Protein AF-A0A2G7M003-F1 (afdb_monomer)

Sequence (108 aa):
MLIAACLIIYALISIPCVPWLGHISMTNGDTQRSGWGSYKKFKENWNKYEWKRLKSYPKSFENEEAKCYFHASIIKFEDKGMKIRDPISYWLVKRYVRKLHKLPSVKW

Solvent-accessible surface area (backbone atoms only — not comparable to full-atom values): 6027 Å² total; per-residue (Å²): 111,69,67,59,52,52,52,52,53,48,50,67,56,47,63,49,40,54,62,38,52,50,22,46,53,45,23,57,74,76,22,98,43,69,47,80,31,49,49,67,53,47,52,63,56,53,74,74,53,76,74,42,70,37,87,95,39,82,87,21,36,34,24,79,90,59,42,25,38,35,45,99,54,32,36,31,51,68,66,29,15,49,34,59,75,44,35,67,40,40,49,51,48,55,52,54,56,53,52,58,67,75,41,74,94,68,90,126

Nearest PDB structures (foldseek):
  4bkw-assembly1_A  TM=3.057E-01  e=3.844E+00  Homo sapiens

Radius of gyration: 15.55 Å; Cα contacts (8 Å, |Δi|>4): 137; chains: 1; bounding box: 38×25×46 Å

Structure (mmCIF, N/CA/C/O backbone):
data_AF-A0A2G7M003-F1
#
_entry.id   AF-A0A2G7M003-F1
#
loop_
_atom_site.group_PDB
_atom_site.id
_atom_site.type_symbol
_atom_site.label_atom_id
_atom_site.label_alt_id
_atom_site.label_comp_id
_atom_site.label_asym_id
_atom_site.label_entity_id
_atom_site.label_seq_id
_atom_site.pdbx_PDB_ins_code
_atom_site.Cartn_x
_atom_site.Cartn_y
_atom_site.Cartn_z
_atom_site.occupancy
_atom_site.B_iso_or_equiv
_atom_site.auth_seq_id
_atom_site.auth_comp_id
_atom_site.auth_asym_id
_atom_site.auth_atom_id
_atom_site.pdbx_PDB_model_num
ATOM 1 N N . MET A 1 1 ? 25.893 2.905 -28.999 1.00 63.41 1 MET A N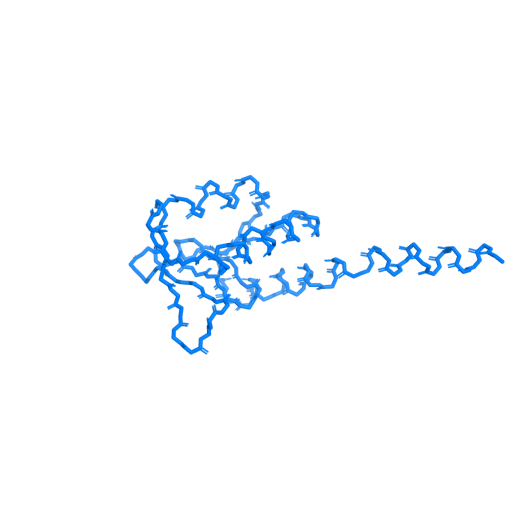 1
ATOM 2 C CA . MET A 1 1 ? 25.331 3.866 -28.018 1.00 63.41 1 MET A CA 1
ATOM 3 C C . MET A 1 1 ? 23.809 3.793 -27.902 1.00 63.41 1 MET A C 1
ATOM 5 O O . MET A 1 1 ? 23.329 3.743 -26.779 1.00 63.41 1 MET A O 1
ATOM 9 N N . LEU A 1 2 ? 23.050 3.711 -29.005 1.00 82.31 2 LEU A N 1
ATOM 10 C CA . LEU A 1 2 ? 21.576 3.637 -28.967 1.00 82.31 2 LEU A CA 1
ATOM 11 C C . LEU A 1 2 ? 21.038 2.455 -28.132 1.00 82.31 2 LEU A C 1
ATOM 13 O O . LEU A 1 2 ? 20.184 2.637 -27.275 1.00 82.31 2 LEU A O 1
ATOM 17 N N . ILE A 1 3 ? 21.613 1.260 -28.319 1.00 87.25 3 ILE A N 1
ATOM 18 C CA . ILE A 1 3 ? 21.214 0.037 -27.599 1.00 87.25 3 ILE A CA 1
ATOM 19 C C . ILE A 1 3 ? 21.404 0.191 -26.083 1.00 87.25 3 ILE A C 1
ATOM 21 O O . ILE A 1 3 ? 20.518 -0.156 -25.309 1.00 87.25 3 ILE A O 1
ATOM 25 N N . ALA A 1 4 ? 22.527 0.770 -25.650 1.00 88.12 4 ALA A N 1
ATOM 26 C CA . ALA A 1 4 ? 22.793 1.011 -24.233 1.00 88.12 4 ALA A CA 1
ATOM 27 C C . ALA A 1 4 ? 21.785 2.001 -23.623 1.00 88.12 4 ALA A C 1
ATOM 29 O O . ALA A 1 4 ? 21.280 1.761 -22.530 1.00 88.12 4 ALA A O 1
ATOM 30 N N . ALA A 1 5 ? 21.427 3.069 -24.345 1.00 89.12 5 ALA A N 1
ATOM 31 C CA . ALA A 1 5 ? 20.399 4.010 -23.903 1.00 89.12 5 ALA A CA 1
ATOM 32 C 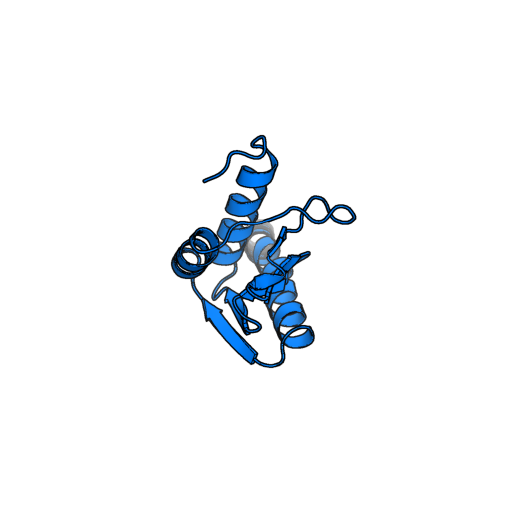C . ALA A 1 5 ? 19.020 3.335 -23.775 1.00 89.12 5 ALA A C 1
ATOM 34 O O . ALA A 1 5 ? 18.341 3.522 -22.766 1.00 89.12 5 ALA A O 1
ATOM 35 N N . CYS A 1 6 ? 18.633 2.491 -24.737 1.00 89.12 6 CYS A N 1
ATOM 36 C CA . CYS A 1 6 ? 17.391 1.717 -24.665 1.00 89.12 6 CYS A CA 1
ATOM 37 C C . CYS A 1 6 ? 17.366 0.760 -23.463 1.00 89.12 6 CYS A C 1
ATOM 39 O O . CYS A 1 6 ? 16.349 0.680 -22.778 1.00 89.12 6 CYS A O 1
ATOM 41 N N . LEU A 1 7 ? 18.479 0.080 -23.163 1.00 90.56 7 LEU A N 1
ATOM 42 C CA . LEU A 1 7 ? 18.589 -0.806 -21.997 1.00 90.56 7 LEU A CA 1
ATOM 43 C C . LEU A 1 7 ? 18.481 -0.040 -20.672 1.00 90.56 7 LEU A C 1
ATOM 45 O O . LEU A 1 7 ? 17.816 -0.505 -19.747 1.00 90.56 7 LEU A O 1
ATOM 49 N N . ILE A 1 8 ? 19.083 1.150 -20.587 1.00 91.00 8 ILE A N 1
ATOM 50 C CA . ILE A 1 8 ? 18.978 2.018 -19.406 1.00 91.00 8 ILE A CA 1
ATOM 51 C C . ILE A 1 8 ? 17.533 2.491 -19.214 1.00 91.00 8 ILE A C 1
ATOM 53 O O . ILE A 1 8 ? 16.996 2.383 -18.113 1.00 91.00 8 ILE A O 1
ATOM 57 N N . ILE A 1 9 ? 16.880 2.965 -20.279 1.00 88.69 9 ILE A N 1
ATOM 58 C CA . ILE A 1 9 ? 15.472 3.389 -20.234 1.00 88.69 9 ILE A CA 1
ATOM 59 C C . ILE A 1 9 ? 14.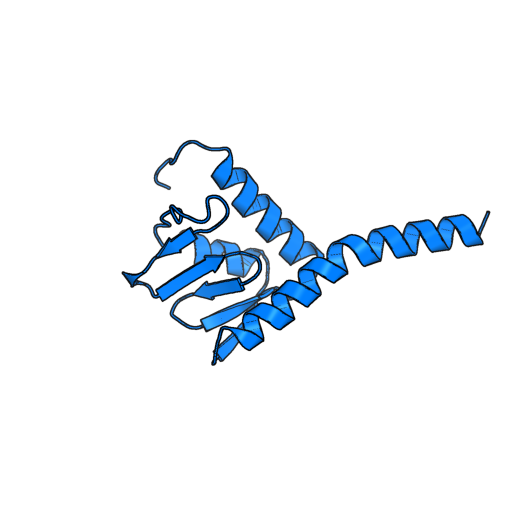579 2.221 -19.809 1.00 88.69 9 ILE A C 1
ATOM 61 O O . ILE A 1 9 ? 13.742 2.375 -18.918 1.00 88.69 9 ILE A O 1
ATOM 65 N N . TYR A 1 10 ? 14.798 1.041 -20.389 1.00 88.00 10 TYR A N 1
ATOM 66 C CA . TYR A 1 10 ? 14.075 -0.169 -20.020 1.00 88.00 10 TYR A CA 1
ATOM 67 C C . TYR A 1 10 ? 14.248 -0.490 -18.531 1.00 88.00 10 TYR A C 1
ATOM 69 O O . TYR A 1 10 ? 13.255 -0.668 -17.826 1.00 88.00 10 TYR A O 1
ATOM 77 N N . ALA A 1 11 ? 15.481 -0.495 -18.017 1.00 85.81 11 ALA A N 1
ATOM 78 C CA . ALA A 1 11 ? 15.749 -0.749 -16.603 1.00 85.81 11 ALA A CA 1
ATOM 79 C C . ALA A 1 11 ? 15.046 0.267 -15.683 1.00 85.81 11 ALA A C 1
ATOM 81 O O . ALA A 1 11 ? 14.390 -0.128 -14.716 1.00 85.81 11 ALA A O 1
ATOM 82 N N . LEU A 1 12 ? 15.112 1.562 -16.011 1.00 85.94 12 LEU A N 1
ATOM 83 C CA . LEU A 1 12 ? 14.475 2.630 -15.234 1.00 85.94 12 LEU A CA 1
ATOM 84 C C . LEU A 1 12 ? 12.948 2.487 -15.166 1.00 85.94 12 LEU A C 1
ATOM 86 O O . LEU A 1 12 ? 12.360 2.780 -14.125 1.00 85.94 12 LEU A O 1
ATOM 90 N N . ILE A 1 13 ? 12.313 2.002 -16.234 1.00 85.06 13 ILE A N 1
ATOM 91 C CA . ILE A 1 13 ? 10.866 1.736 -16.266 1.00 85.06 13 ILE A CA 1
ATOM 92 C C . ILE A 1 13 ? 10.526 0.435 -15.523 1.00 85.06 13 ILE A C 1
ATOM 94 O O . ILE A 1 13 ? 9.524 0.361 -14.813 1.00 85.06 13 ILE A O 1
ATOM 98 N N . SER A 1 14 ? 11.367 -0.591 -15.647 1.00 83.38 14 SER A N 1
ATOM 99 C CA . SER A 1 14 ? 11.109 -1.933 -15.106 1.00 83.38 14 SER A CA 1
ATOM 100 C C . SER A 1 14 ? 11.145 -1.971 -13.576 1.00 83.38 14 SER A C 1
ATOM 102 O O . SER A 1 14 ? 10.303 -2.611 -12.942 1.00 83.38 14 SER A O 1
ATOM 104 N N . ILE A 1 15 ? 12.107 -1.262 -12.974 1.00 82.69 15 ILE A N 1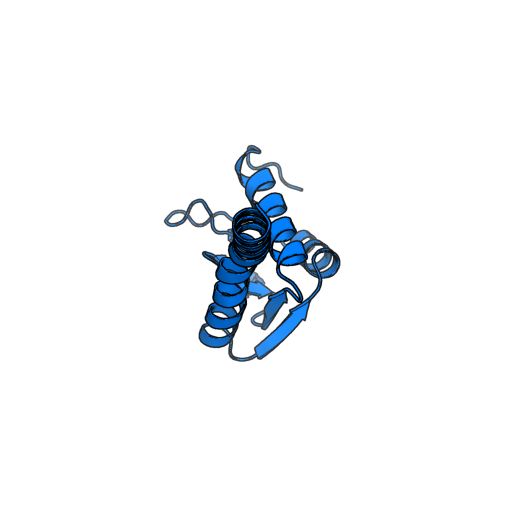
ATOM 105 C CA . ILE A 1 15 ? 12.348 -1.249 -11.524 1.00 82.69 15 ILE A CA 1
ATOM 106 C C . ILE A 1 15 ? 11.105 -0.850 -10.705 1.00 82.69 15 ILE A C 1
ATOM 108 O O . ILE A 1 15 ? 10.796 -1.558 -9.747 1.00 82.69 15 ILE A O 1
ATOM 112 N N . PRO A 1 16 ? 10.368 0.238 -11.012 1.00 83.25 16 PRO A N 1
ATOM 113 C CA . PRO A 1 16 ? 9.141 0.569 -10.284 1.00 83.25 16 PRO A CA 1
ATOM 114 C C . PRO A 1 16 ? 7.955 -0.337 -10.654 1.00 83.25 16 PRO A C 1
ATOM 116 O O . PRO A 1 16 ? 7.074 -0.545 -9.816 1.00 83.25 16 PRO A O 1
ATOM 119 N N . CYS A 1 17 ? 7.927 -0.897 -11.867 1.00 89.44 17 CYS A N 1
ATOM 120 C CA . CYS A 1 17 ? 6.825 -1.733 -12.345 1.00 89.44 17 CYS A CA 1
ATOM 121 C C . CYS A 1 17 ? 6.747 -3.090 -11.635 1.00 89.44 17 CYS A C 1
ATOM 123 O O . CYS A 1 17 ? 5.653 -3.501 -11.254 1.00 89.44 17 CYS A O 1
ATOM 125 N N . VAL A 1 18 ? 7.871 -3.776 -11.400 1.00 89.94 18 VAL A N 1
ATOM 126 C CA . VAL A 1 18 ? 7.855 -5.120 -10.782 1.00 89.94 18 VAL A CA 1
ATOM 127 C C . VAL A 1 18 ? 7.251 -5.113 -9.364 1.00 89.94 18 VAL A C 1
ATOM 129 O O . VAL A 1 18 ? 6.316 -5.877 -9.116 1.00 89.94 18 VAL A O 1
ATOM 132 N N . PRO A 1 19 ? 7.676 -4.236 -8.428 1.00 91.56 19 PRO A N 1
ATOM 133 C CA . PRO A 1 19 ? 7.055 -4.143 -7.106 1.00 91.56 19 PRO A CA 1
ATOM 134 C C . PRO A 1 19 ? 5.576 -3.757 -7.162 1.00 91.56 19 PRO A C 1
ATOM 136 O O . PRO A 1 19 ? 4.796 -4.185 -6.311 1.00 91.56 19 PRO A O 1
ATOM 139 N N . TRP A 1 20 ? 5.196 -2.937 -8.143 1.00 95.62 20 TRP A N 1
ATOM 140 C CA . TRP A 1 20 ? 3.811 -2.537 -8.351 1.00 95.62 20 TRP A CA 1
ATOM 141 C C . TRP A 1 20 ? 2.942 -3.708 -8.819 1.00 95.62 20 TRP A C 1
ATOM 143 O O . TRP A 1 20 ? 1.892 -3.948 -8.230 1.00 95.62 20 TRP A O 1
ATOM 153 N N . LEU A 1 21 ? 3.401 -4.506 -9.785 1.00 95.12 21 LEU A N 1
ATOM 154 C CA . LEU A 1 21 ? 2.707 -5.730 -10.200 1.00 95.12 21 LEU A CA 1
ATOM 155 C C . LEU A 1 21 ? 2.573 -6.723 -9.039 1.00 95.12 21 LEU A C 1
ATOM 157 O O . LEU A 1 21 ? 1.497 -7.286 -8.833 1.00 95.12 21 LEU A O 1
ATOM 161 N N . GLY A 1 22 ? 3.627 -6.876 -8.229 1.00 94.94 22 GLY A N 1
ATOM 162 C CA . GLY A 1 22 ? 3.577 -7.670 -7.001 1.00 94.94 22 GLY A CA 1
ATOM 163 C C . GLY A 1 22 ? 2.500 -7.176 -6.031 1.00 94.94 22 GLY A C 1
ATOM 164 O O . GLY A 1 22 ? 1.729 -7.973 -5.509 1.00 94.94 22 GLY A O 1
ATOM 165 N N . HIS A 1 23 ? 2.376 -5.861 -5.843 1.00 95.50 23 HIS A N 1
ATOM 166 C CA . HIS A 1 23 ? 1.297 -5.264 -5.054 1.00 95.50 23 HIS A CA 1
ATOM 167 C C . HIS A 1 23 ? -0.098 -5.603 -5.581 1.00 95.50 23 HIS A C 1
ATOM 169 O O . HIS A 1 23 ? -0.961 -5.991 -4.792 1.00 95.50 23 HIS A O 1
ATOM 175 N N . ILE A 1 24 ? -0.322 -5.493 -6.892 1.00 96.69 24 ILE A N 1
ATOM 176 C CA . ILE A 1 24 ? -1.615 -5.838 -7.498 1.00 96.69 24 ILE A CA 1
ATOM 177 C C . ILE A 1 24 ? -1.938 -7.318 -7.282 1.00 96.69 24 ILE A C 1
ATOM 179 O O . ILE A 1 24 ? -3.035 -7.639 -6.822 1.00 96.69 24 ILE A O 1
ATOM 183 N N . SER A 1 25 ? -0.977 -8.201 -7.565 1.00 95.88 25 SER A N 1
ATOM 184 C CA . SER A 1 25 ? -1.127 -9.650 -7.403 1.00 95.88 25 SER A CA 1
ATOM 185 C C . SER A 1 25 ? -1.443 -10.027 -5.953 1.00 95.88 25 SER A C 1
ATOM 187 O O . SER A 1 25 ? -2.459 -10.665 -5.683 1.00 95.88 25 SER A O 1
ATOM 189 N N . MET A 1 26 ? -0.644 -9.539 -4.999 1.00 94.69 26 MET A N 1
ATOM 190 C CA . MET A 1 26 ? -0.837 -9.838 -3.578 1.00 94.69 26 MET A CA 1
ATOM 191 C C . MET A 1 26 ? -2.142 -9.257 -3.030 1.00 94.69 26 MET A C 1
ATOM 193 O O . MET A 1 26 ? -2.837 -9.927 -2.276 1.00 94.69 26 MET A O 1
ATOM 197 N N . THR A 1 27 ? -2.514 -8.035 -3.427 1.00 94.94 27 THR A N 1
ATOM 198 C CA . THR A 1 27 ? -3.772 -7.420 -2.969 1.00 94.94 27 THR A CA 1
ATOM 199 C C . THR A 1 27 ? -4.985 -8.208 -3.467 1.00 94.94 27 THR A C 1
ATOM 201 O O . THR A 1 27 ? -5.952 -8.355 -2.727 1.00 94.94 27 THR A O 1
ATOM 204 N N . ASN A 1 28 ? -4.946 -8.748 -4.689 1.00 92.88 28 ASN A N 1
ATOM 205 C CA . ASN A 1 28 ? -6.016 -9.614 -5.194 1.00 92.88 28 ASN A CA 1
ATOM 206 C C . ASN A 1 28 ? -6.038 -10.990 -4.512 1.00 92.88 28 ASN A C 1
ATOM 208 O O . ASN A 1 28 ? -7.117 -11.528 -4.302 1.00 92.88 28 ASN A O 1
ATOM 212 N N . GLY A 1 29 ? -4.874 -11.555 -4.180 1.00 91.06 29 GLY A N 1
ATOM 213 C CA . GLY A 1 29 ? -4.794 -12.846 -3.490 1.00 91.06 29 GLY A CA 1
ATOM 214 C C . GLY A 1 29 ? -5.261 -12.794 -2.032 1.00 91.06 29 GLY A C 1
ATOM 215 O O . GLY A 1 29 ? -5.803 -13.774 -1.536 1.00 91.06 29 GLY A O 1
ATOM 216 N N . ASP A 1 30 ? -5.076 -11.655 -1.360 1.00 91.75 30 ASP A N 1
ATOM 217 C CA . ASP A 1 30 ? -5.373 -11.492 0.072 1.00 91.75 30 ASP A CA 1
ATOM 218 C C . ASP A 1 30 ? -6.767 -10.905 0.359 1.00 91.75 30 ASP A C 1
ATOM 220 O O . ASP A 1 30 ? -7.281 -11.004 1.473 1.00 91.75 30 ASP A O 1
ATOM 224 N N . THR A 1 31 ? -7.410 -10.273 -0.631 1.00 90.19 31 THR A N 1
ATOM 225 C CA . THR A 1 31 ? -8.694 -9.586 -0.422 1.00 90.19 31 THR A CA 1
ATOM 226 C C . THR A 1 31 ? -9.771 -10.063 -1.387 1.00 90.19 31 THR A C 1
ATOM 228 O O . THR A 1 31 ? -9.592 -10.046 -2.601 1.00 90.19 31 THR A O 1
ATOM 231 N N . GLN A 1 32 ? -10.941 -10.424 -0.849 1.00 89.19 32 GLN A N 1
ATOM 232 C CA . GLN A 1 32 ? -12.101 -10.819 -1.662 1.00 89.19 32 GLN A CA 1
ATOM 233 C C . GLN A 1 32 ? -12.664 -9.655 -2.488 1.00 89.19 32 GLN A C 1
ATOM 235 O O . GLN A 1 32 ? -13.265 -9.857 -3.542 1.00 89.19 32 GLN A O 1
ATOM 240 N N . ARG A 1 33 ? -12.504 -8.419 -1.998 1.00 94.31 33 ARG A N 1
ATOM 241 C CA . ARG A 1 33 ? -12.964 -7.195 -2.660 1.00 94.31 33 ARG A CA 1
ATOM 242 C C . ARG A 1 33 ? -11.809 -6.215 -2.750 1.00 94.31 33 ARG A C 1
ATOM 244 O O . ARG A 1 33 ? -11.240 -5.843 -1.725 1.00 94.31 33 ARG A O 1
ATOM 251 N N . SER A 1 34 ? -11.508 -5.747 -3.959 1.00 95.69 34 SER A N 1
ATOM 252 C CA . SER A 1 34 ? -10.466 -4.746 -4.183 1.00 95.69 34 SER A CA 1
ATOM 253 C C . SER A 1 34 ? -10.899 -3.649 -5.155 1.00 95.69 34 SER A C 1
ATOM 255 O O . SER A 1 34 ? -11.608 -3.893 -6.131 1.00 95.69 34 SER A O 1
ATOM 257 N N . GLY A 1 35 ? -10.456 -2.421 -4.889 1.00 96.00 35 GLY A N 1
ATOM 258 C CA . GLY A 1 35 ? -10.717 -1.242 -5.715 1.00 96.00 35 GLY A CA 1
ATOM 259 C C . GLY A 1 35 ? -9.429 -0.518 -6.091 1.00 96.00 35 GLY A C 1
ATOM 260 O O . GLY A 1 35 ? -8.399 -0.691 -5.443 1.00 96.00 35 GLY A O 1
ATOM 261 N N . TRP A 1 36 ? -9.479 0.292 -7.146 1.00 97.50 36 TRP A N 1
ATOM 262 C CA . TRP A 1 36 ? -8.339 1.104 -7.571 1.00 97.50 36 TRP A CA 1
ATOM 263 C C . TRP A 1 36 ? -8.270 2.432 -6.806 1.00 97.50 36 TRP A C 1
ATOM 265 O O . TRP A 1 36 ? -9.293 3.061 -6.541 1.00 97.50 36 TRP A O 1
ATOM 275 N N . GLY A 1 37 ? -7.060 2.880 -6.474 1.00 97.12 37 GLY A N 1
ATOM 276 C CA . GLY A 1 37 ? -6.806 4.121 -5.745 1.00 97.12 37 GLY A CA 1
ATOM 277 C C . GLY A 1 37 ? -5.560 4.855 -6.241 1.00 97.12 37 GLY A C 1
ATOM 278 O O . GLY A 1 37 ? -4.611 4.257 -6.741 1.00 97.12 37 GLY A O 1
ATOM 279 N N . SER A 1 38 ? -5.554 6.180 -6.104 1.00 97.81 38 SER A N 1
ATOM 280 C CA . SER A 1 38 ? -4.365 7.011 -6.327 1.00 97.81 38 SER A CA 1
ATOM 281 C C . SER A 1 38 ? -3.550 7.159 -5.039 1.00 97.81 38 SER A C 1
ATOM 283 O O . SER A 1 38 ? -4.050 6.892 -3.945 1.00 97.81 38 SER A O 1
ATOM 285 N N . TYR A 1 39 ? -2.321 7.680 -5.134 1.00 97.56 39 TYR A N 1
ATOM 286 C CA . TYR A 1 39 ? -1.546 8.059 -3.944 1.00 97.56 39 TYR A CA 1
ATOM 287 C C . TYR A 1 39 ? -2.295 9.055 -3.036 1.00 97.56 39 TYR A C 1
ATOM 289 O O . TYR A 1 39 ? -2.233 8.954 -1.810 1.00 97.56 39 TYR A O 1
ATOM 297 N N . LYS A 1 40 ? -3.043 10.001 -3.623 1.00 97.81 40 LYS A N 1
ATOM 298 C CA . LYS A 1 40 ? -3.880 10.939 -2.860 1.00 97.81 40 LYS A CA 1
ATOM 299 C C . LYS A 1 40 ? -4.939 10.183 -2.055 1.00 97.81 40 LYS A C 1
ATOM 301 O O . LYS A 1 40 ? -5.022 10.381 -0.847 1.00 97.81 40 LYS A O 1
ATOM 306 N N . LYS A 1 41 ? -5.667 9.265 -2.701 1.00 97.88 41 LYS A N 1
ATOM 307 C CA . LYS A 1 41 ? -6.709 8.463 -2.048 1.00 97.88 41 LYS A CA 1
ATOM 308 C C . LYS A 1 41 ? -6.148 7.545 -0.963 1.00 97.88 41 LYS A C 1
ATOM 310 O O . LYS A 1 41 ? -6.766 7.394 0.086 1.00 97.88 41 LYS A O 1
ATOM 315 N N . PHE A 1 42 ? -4.965 6.975 -1.197 1.00 97.62 42 PHE A N 1
ATOM 316 C CA . PHE A 1 42 ? -4.236 6.224 -0.181 1.00 97.62 42 PHE A CA 1
ATOM 317 C C . PHE A 1 42 ? -3.997 7.076 1.067 1.00 97.62 42 PHE A C 1
ATOM 319 O O . PHE A 1 42 ? -4.380 6.651 2.147 1.00 97.62 42 PHE A O 1
ATOM 326 N N . LYS A 1 43 ? -3.423 8.280 0.932 1.00 96.94 43 LYS A N 1
ATOM 327 C CA . LYS A 1 43 ? -3.164 9.159 2.087 1.00 96.94 43 LYS A CA 1
ATOM 328 C C . LYS A 1 43 ? -4.445 9.569 2.808 1.00 96.94 43 LYS A C 1
ATOM 330 O O . LYS A 1 43 ? -4.473 9.570 4.031 1.00 96.94 43 LYS A O 1
ATOM 335 N N . GLU A 1 44 ? -5.488 9.908 2.051 1.00 97.00 44 GLU A N 1
ATOM 336 C CA . GLU A 1 44 ? -6.799 10.246 2.613 1.00 97.00 44 GLU A CA 1
ATOM 337 C C . GLU A 1 44 ? -7.353 9.112 3.470 1.00 97.00 44 GLU A C 1
ATOM 339 O O . GLU A 1 44 ? -7.889 9.379 4.534 1.00 97.00 44 GLU A O 1
ATOM 344 N N . ASN A 1 45 ? -7.232 7.858 3.027 1.00 96.56 45 ASN A N 1
ATOM 345 C CA . ASN A 1 45 ? -7.670 6.718 3.826 1.00 96.56 45 ASN A CA 1
ATOM 346 C C . ASN A 1 45 ? -6.687 6.387 4.954 1.00 96.56 45 ASN A C 1
ATOM 348 O O . ASN A 1 45 ? -7.125 6.072 6.049 1.00 96.56 45 ASN A O 1
ATOM 352 N N . TRP A 1 46 ? -5.378 6.491 4.722 1.00 95.69 46 TRP A N 1
ATOM 353 C CA . TRP A 1 46 ? -4.350 6.230 5.730 1.00 95.69 46 TRP A CA 1
ATOM 354 C C . TRP A 1 46 ? -4.538 7.096 6.973 1.00 95.69 46 TRP A C 1
ATOM 356 O O . TRP A 1 46 ? -4.521 6.576 8.082 1.00 95.69 46 TRP A O 1
ATOM 366 N N . ASN A 1 47 ? -4.780 8.392 6.783 1.00 94.81 47 ASN A N 1
ATOM 367 C CA . ASN A 1 47 ? -4.904 9.364 7.868 1.00 94.81 47 ASN A CA 1
ATOM 368 C C . ASN A 1 47 ? -6.214 9.255 8.668 1.00 94.81 47 ASN A C 1
ATOM 370 O O . ASN A 1 47 ? -6.394 10.007 9.616 1.00 94.81 47 ASN A O 1
ATOM 374 N N . LYS A 1 48 ? -7.146 8.374 8.283 1.00 95.50 48 LYS A N 1
ATOM 375 C CA . LYS A 1 48 ? -8.400 8.165 9.028 1.00 95.50 48 LYS A CA 1
ATOM 376 C C . LYS A 1 48 ? -8.248 7.221 10.212 1.00 95.50 48 LYS A C 1
ATOM 378 O O . LYS A 1 48 ? -9.141 7.176 11.049 1.00 95.50 48 LYS A O 1
ATOM 383 N N . TYR A 1 49 ? -7.180 6.430 10.242 1.00 93.88 49 TYR A N 1
ATOM 384 C CA . TYR A 1 49 ? -7.028 5.344 11.201 1.00 93.88 49 TYR A CA 1
ATOM 385 C C . TYR A 1 49 ? -5.750 5.520 12.006 1.00 93.88 49 TYR A C 1
ATOM 387 O O . TYR A 1 49 ? -4.711 5.919 11.477 1.00 93.88 49 TYR A O 1
ATOM 395 N N . GLU A 1 50 ? -5.813 5.142 13.277 1.00 91.44 50 GLU A N 1
ATOM 396 C CA . GLU A 1 50 ? -4.615 4.972 14.087 1.00 91.44 50 GLU A CA 1
ATOM 397 C C . GLU A 1 50 ? -3.912 3.671 13.696 1.00 91.44 50 GLU A C 1
ATOM 399 O O 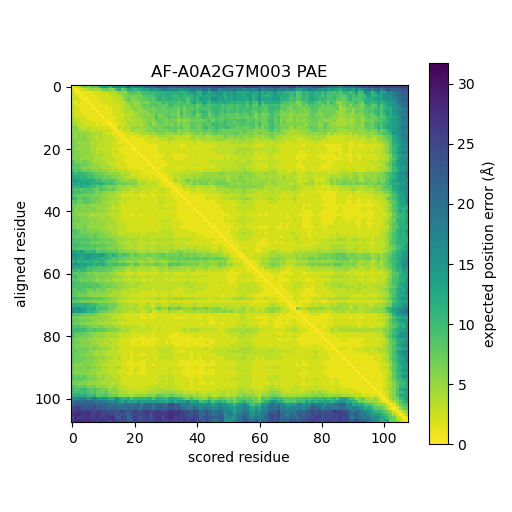. GLU A 1 50 ? -4.528 2.607 13.665 1.00 91.44 50 GLU A O 1
ATOM 404 N N . TRP A 1 51 ? -2.616 3.733 13.404 1.00 91.56 51 TRP A N 1
ATOM 405 C CA . TRP A 1 51 ? -1.852 2.574 12.944 1.00 91.56 51 TRP A CA 1
ATOM 406 C C . TRP A 1 51 ? -0.926 2.049 14.032 1.00 91.56 51 TRP A C 1
ATOM 408 O O . TRP A 1 51 ? -0.077 2.778 14.553 1.00 91.56 51 TRP A O 1
ATOM 418 N N . LYS A 1 52 ? -1.014 0.749 14.312 1.00 90.94 52 LYS A N 1
ATOM 419 C CA . LYS A 1 52 ? -0.066 0.035 15.171 1.00 90.94 52 LYS A CA 1
ATOM 420 C C . LYS A 1 52 ? 0.949 -0.693 14.302 1.00 90.94 52 LYS A C 1
ATOM 422 O O . LYS A 1 52 ? 0.608 -1.235 13.257 1.00 90.94 52 LYS A O 1
ATOM 427 N N . ARG A 1 53 ? 2.221 -0.685 14.709 1.00 89.62 53 ARG A N 1
ATOM 428 C CA . ARG A 1 53 ? 3.254 -1.489 14.040 1.00 89.62 53 ARG A CA 1
ATOM 429 C C . ARG A 1 53 ? 3.105 -2.945 14.461 1.00 89.62 53 ARG A C 1
ATOM 431 O O . ARG A 1 53 ? 3.024 -3.230 15.655 1.00 89.62 53 ARG A O 1
ATOM 438 N N . LEU A 1 54 ? 3.181 -3.848 13.493 1.00 86.25 54 LEU A N 1
ATOM 439 C CA . LEU A 1 54 ? 3.246 -5.283 13.753 1.00 86.25 54 LEU A CA 1
ATOM 440 C C . LEU A 1 54 ? 4.576 -5.648 14.423 1.00 86.25 54 LEU A C 1
ATOM 442 O O . LEU A 1 54 ? 5.644 -5.370 13.869 1.00 86.25 54 LEU A O 1
ATOM 446 N N . LYS A 1 55 ? 4.525 -6.326 15.578 1.00 82.19 55 LYS A N 1
ATOM 447 C CA . LYS A 1 55 ? 5.731 -6.740 16.328 1.00 82.19 55 LYS A CA 1
ATOM 448 C C . LYS A 1 55 ? 6.657 -7.629 15.494 1.00 82.19 55 LYS A C 1
ATOM 450 O O . LYS A 1 55 ? 7.854 -7.370 15.428 1.00 82.19 55 LYS A O 1
ATOM 455 N N . SER A 1 56 ? 6.097 -8.627 14.812 1.00 87.12 56 SER A N 1
ATOM 456 C CA . SER A 1 56 ? 6.861 -9.579 13.990 1.00 87.12 56 SER A CA 1
ATOM 457 C C . SER A 1 56 ? 7.310 -8.994 12.647 1.00 87.12 56 SER A C 1
ATOM 459 O O . SER A 1 56 ? 8.198 -9.538 11.997 1.00 87.12 56 SER A O 1
ATOM 461 N N . TYR A 1 57 ? 6.719 -7.870 12.224 1.00 84.38 57 TYR A N 1
ATOM 462 C CA . TYR A 1 57 ? 6.960 -7.272 10.915 1.00 84.38 57 TYR A CA 1
ATOM 463 C C . TYR A 1 57 ? 7.103 -5.752 11.028 1.00 84.38 57 TYR A C 1
ATOM 465 O O . TYR A 1 57 ? 6.169 -5.015 10.710 1.00 84.38 57 TYR A O 1
ATOM 473 N N . PRO A 1 58 ? 8.297 -5.241 11.374 1.00 78.62 58 PRO A N 1
ATOM 474 C CA . PRO A 1 58 ? 8.508 -3.828 11.704 1.00 78.62 58 PRO A CA 1
ATOM 475 C C . PRO A 1 58 ? 8.239 -2.854 10.547 1.00 78.62 58 PRO A C 1
ATOM 477 O O . PRO A 1 58 ? 8.193 -1.647 10.767 1.00 78.62 58 PRO A O 1
ATOM 480 N N . LYS A 1 59 ? 8.077 -3.368 9.318 1.00 83.25 59 LYS A N 1
ATOM 481 C CA . LYS A 1 59 ? 7.719 -2.625 8.096 1.00 83.25 59 LYS A CA 1
ATOM 482 C C . LYS A 1 59 ? 6.215 -2.629 7.779 1.00 83.25 59 LYS A C 1
ATOM 484 O O . LYS A 1 59 ? 5.824 -2.234 6.681 1.00 83.25 59 LYS A O 1
ATOM 489 N N . SER A 1 60 ? 5.408 -3.129 8.706 1.00 90.00 60 SER A N 1
ATOM 490 C CA . SER A 1 60 ? 3.985 -3.386 8.510 1.00 90.00 60 SER A CA 1
ATOM 491 C C . SER A 1 60 ? 3.170 -2.730 9.606 1.00 90.00 60 SER A C 1
ATOM 493 O O . SER A 1 60 ? 3.649 -2.552 10.731 1.00 90.00 60 SER A O 1
ATOM 495 N N . PHE A 1 61 ? 1.946 -2.367 9.255 1.00 92.75 61 PHE A N 1
ATOM 496 C CA . PHE A 1 61 ? 1.022 -1.684 10.133 1.00 92.75 61 PHE A CA 1
ATOM 497 C C . PHE A 1 61 ? -0.355 -2.310 10.046 1.00 92.75 61 PHE A C 1
ATOM 499 O O . PHE A 1 61 ? -0.769 -2.785 8.989 1.00 92.75 61 PHE A O 1
ATOM 506 N N . GLU A 1 62 ? -1.077 -2.234 11.147 1.00 94.62 62 GLU A N 1
ATOM 507 C CA . GLU A 1 62 ? -2.446 -2.701 11.229 1.00 94.62 62 GLU A CA 1
ATOM 508 C C . GLU A 1 62 ? -3.283 -1.792 12.121 1.00 94.62 62 GLU A C 1
ATOM 510 O O . GLU A 1 62 ? -2.781 -1.110 13.021 1.00 94.62 62 GLU A O 1
ATOM 515 N N . ASN A 1 63 ? -4.578 -1.807 11.848 1.00 94.75 63 ASN A N 1
ATOM 516 C CA . ASN A 1 63 ? -5.610 -1.399 12.776 1.00 94.75 63 ASN A CA 1
ATOM 517 C C . ASN A 1 63 ? -6.645 -2.528 12.770 1.00 94.75 63 ASN A C 1
ATOM 519 O O . ASN A 1 63 ? -7.431 -2.646 11.828 1.00 94.75 63 ASN A O 1
ATOM 523 N N . GLU A 1 64 ? -6.578 -3.393 13.783 1.00 91.81 64 GLU A N 1
ATOM 524 C CA . GLU A 1 64 ? -7.434 -4.579 13.891 1.00 91.81 64 GLU A CA 1
ATOM 525 C C . GLU A 1 64 ? -8.919 -4.205 13.992 1.00 91.81 64 GLU A C 1
ATOM 527 O O . GLU A 1 64 ? -9.752 -4.820 13.328 1.00 91.81 64 GLU A O 1
ATOM 532 N N . GLU A 1 65 ? -9.243 -3.154 14.751 1.00 94.12 65 GLU A 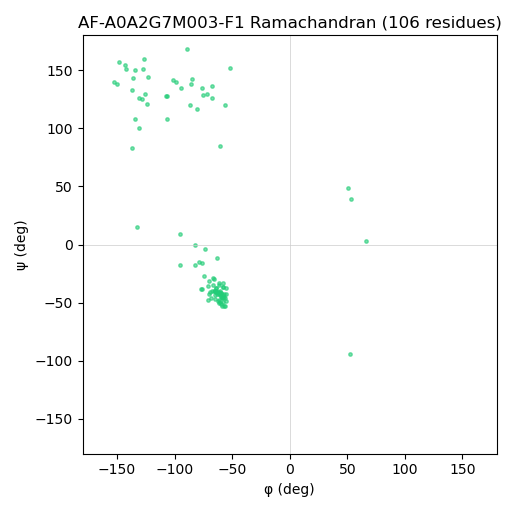N 1
ATOM 533 C CA . GLU A 1 65 ? -10.615 -2.678 14.970 1.00 94.12 65 GLU A CA 1
ATOM 534 C C . GLU A 1 65 ? -11.278 -2.239 13.658 1.00 94.12 65 GLU A C 1
ATOM 536 O O . GLU A 1 65 ? -12.375 -2.685 13.320 1.00 94.12 65 GLU A O 1
ATOM 541 N N . ALA A 1 66 ? -10.572 -1.435 12.862 1.00 94.31 66 ALA A N 1
ATOM 542 C CA . ALA A 1 66 ? -11.039 -0.969 11.560 1.00 94.31 66 ALA A CA 1
ATOM 543 C C . ALA A 1 66 ? -10.806 -1.983 10.424 1.00 94.31 66 ALA A C 1
ATOM 545 O O . ALA A 1 66 ? -11.137 -1.700 9.271 1.00 94.31 66 ALA A O 1
ATOM 546 N N . LYS A 1 67 ? -10.219 -3.155 10.712 1.00 94.81 67 LYS A N 1
ATOM 547 C CA . LYS A 1 67 ? -9.824 -4.165 9.711 1.00 94.81 67 LYS A CA 1
ATOM 548 C C . LYS A 1 67 ? -8.947 -3.576 8.592 1.00 94.81 67 LYS A C 1
ATOM 550 O O . LYS A 1 67 ? -9.106 -3.913 7.411 1.00 94.81 67 LYS A O 1
ATOM 555 N N . CYS A 1 68 ? -8.036 -2.673 8.959 1.00 95.00 68 CYS A N 1
ATOM 556 C CA . CYS A 1 68 ? -7.080 -2.038 8.054 1.00 95.00 68 CYS A CA 1
ATOM 557 C C . CYS A 1 68 ? -5.703 -2.688 8.192 1.00 95.00 68 CYS A C 1
ATOM 559 O O . CYS A 1 68 ? -5.256 -3.010 9.292 1.00 95.00 68 CYS A O 1
ATOM 561 N N . TYR A 1 69 ? -5.006 -2.849 7.070 1.00 93.81 69 TYR A N 1
ATOM 562 C CA . TYR A 1 69 ? -3.738 -3.561 7.037 1.00 93.81 69 TYR A CA 1
ATOM 563 C C . TYR A 1 69 ? -2.803 -3.033 5.951 1.00 93.81 69 TYR A C 1
ATOM 565 O O . TYR A 1 69 ? -3.210 -2.772 4.817 1.00 93.81 69 TYR A O 1
ATOM 573 N N . PHE A 1 70 ? -1.528 -2.901 6.299 1.00 94.06 70 PHE A N 1
ATOM 574 C CA . PHE A 1 70 ? -0.442 -2.603 5.380 1.00 94.06 70 PHE A CA 1
ATOM 575 C C . PHE A 1 70 ? 0.728 -3.529 5.676 1.00 94.06 70 PHE A C 1
ATOM 577 O O . PHE A 1 70 ? 1.434 -3.355 6.668 1.00 94.06 70 PHE A O 1
ATOM 584 N N . HIS A 1 71 ? 0.980 -4.493 4.802 1.00 91.56 71 HIS A N 1
ATOM 585 C CA . HIS A 1 71 ? 2.035 -5.478 5.019 1.00 91.56 71 HIS A CA 1
ATOM 586 C C . HIS A 1 71 ? 2.563 -6.016 3.712 1.00 91.56 71 HIS A C 1
ATOM 588 O O . HIS A 1 71 ? 1.798 -6.286 2.790 1.00 91.56 71 HIS A O 1
ATOM 594 N N . ALA A 1 72 ? 3.883 -6.189 3.652 1.00 86.19 72 ALA A N 1
ATOM 595 C CA . ALA A 1 72 ? 4.609 -6.516 2.434 1.00 86.19 72 ALA A CA 1
ATOM 596 C C . ALA A 1 72 ? 4.261 -5.534 1.297 1.00 86.19 72 ALA A C 1
ATOM 598 O O . ALA A 1 72 ? 4.844 -4.442 1.209 1.00 86.19 72 ALA A O 1
ATOM 599 N N . SER A 1 73 ? 3.293 -5.911 0.468 1.00 90.31 73 SER A N 1
ATOM 600 C CA . SER A 1 73 ? 2.753 -5.121 -0.633 1.00 90.31 73 SER A CA 1
ATOM 601 C C . SER A 1 73 ? 1.222 -5.113 -0.657 1.00 90.31 73 SER A C 1
ATOM 603 O O . SER A 1 73 ? 0.653 -4.741 -1.669 1.00 90.31 73 SER A O 1
ATOM 605 N N . ILE A 1 74 ? 0.539 -5.516 0.409 1.00 94.88 74 ILE A N 1
ATOM 606 C CA . ILE A 1 74 ? -0.923 -5.475 0.516 1.00 94.88 74 ILE A CA 1
ATOM 607 C C . ILE A 1 74 ? -1.315 -4.169 1.199 1.00 94.88 74 ILE A C 1
ATOM 609 O O . ILE A 1 74 ? -0.701 -3.770 2.191 1.00 94.88 74 ILE A O 1
ATOM 613 N N . ILE A 1 75 ? -2.327 -3.500 0.651 1.00 96.81 75 ILE A N 1
ATOM 614 C CA . ILE A 1 75 ? -2.942 -2.314 1.246 1.00 96.81 75 ILE A CA 1
ATOM 615 C C . ILE A 1 75 ? -4.424 -2.611 1.382 1.00 96.81 75 ILE A C 1
ATOM 617 O O . ILE A 1 75 ? -5.088 -2.876 0.381 1.00 96.81 75 ILE A O 1
ATOM 621 N N . LYS A 1 76 ? -4.941 -2.555 2.602 1.00 96.56 76 LYS A N 1
ATOM 622 C CA . LYS A 1 76 ? -6.314 -2.926 2.926 1.00 96.56 76 LYS A CA 1
ATOM 623 C C . LYS A 1 76 ? -6.907 -1.905 3.888 1.00 96.56 76 LYS A C 1
ATOM 625 O O . LYS A 1 76 ? -6.268 -1.531 4.870 1.00 96.56 76 LYS A O 1
ATOM 630 N N . PHE A 1 77 ? -8.121 -1.462 3.594 1.00 96.75 77 PHE A N 1
ATOM 631 C CA . PHE A 1 77 ? -8.902 -0.555 4.428 1.00 96.75 77 PHE A CA 1
ATOM 632 C C . PHE A 1 77 ? -10.301 -1.135 4.593 1.00 96.75 77 PHE A C 1
ATOM 634 O O . PHE A 1 77 ? -10.932 -1.429 3.579 1.00 96.75 77 PHE A O 1
ATOM 641 N N . GLU A 1 78 ? -10.783 -1.297 5.828 1.00 95.19 78 GLU A N 1
ATOM 642 C CA . GLU A 1 78 ? -12.145 -1.788 6.106 1.00 95.19 78 GLU A CA 1
ATOM 643 C C . GLU A 1 78 ? -12.477 -3.076 5.339 1.00 95.19 78 GLU A C 1
ATOM 645 O O . GLU A 1 78 ? -13.486 -3.185 4.640 1.00 95.19 78 GLU A O 1
ATOM 650 N N . ASP A 1 79 ? -11.565 -4.041 5.408 1.00 93.31 79 ASP A N 1
ATOM 651 C CA . ASP A 1 79 ? -11.652 -5.317 4.697 1.00 93.31 79 ASP A CA 1
ATOM 652 C C . ASP A 1 79 ? -11.563 -5.263 3.150 1.00 93.31 79 ASP A C 1
ATOM 654 O O . ASP A 1 79 ? -11.625 -6.290 2.475 1.00 93.31 79 ASP A O 1
ATOM 658 N N . LYS A 1 80 ? -11.346 -4.080 2.560 1.00 96.12 80 LYS A N 1
ATOM 659 C CA . LYS A 1 80 ? -11.228 -3.882 1.105 1.00 96.12 80 LYS A CA 1
ATOM 660 C C . LYS A 1 80 ? -9.788 -3.602 0.693 1.00 96.12 80 LYS A C 1
ATOM 662 O O . LYS A 1 80 ? -9.154 -2.668 1.188 1.00 96.12 80 LYS A O 1
ATOM 667 N N . GLY A 1 81 ? -9.282 -4.362 -0.273 1.00 97.25 81 GLY A N 1
ATOM 668 C CA . GLY A 1 81 ? -7.976 -4.122 -0.876 1.00 97.25 81 GLY A CA 1
ATOM 669 C C . GLY A 1 81 ? -7.951 -2.830 -1.696 1.00 97.25 81 GLY A C 1
ATOM 670 O O . GLY A 1 81 ? -8.858 -2.560 -2.485 1.00 97.25 81 GLY A O 1
ATOM 671 N N . MET A 1 82 ? -6.894 -2.034 -1.559 1.00 98.00 82 MET A N 1
ATOM 672 C CA . MET A 1 82 ? -6.631 -0.875 -2.408 1.00 98.00 82 MET A CA 1
ATOM 673 C C . MET A 1 82 ? -5.482 -1.186 -3.360 1.00 98.00 82 MET A C 1
ATOM 675 O O . MET A 1 82 ? -4.321 -1.191 -2.965 1.00 98.00 82 MET A O 1
ATOM 679 N N . LYS A 1 83 ? -5.812 -1.360 -4.637 1.00 97.94 83 LYS A N 1
ATOM 680 C CA . LYS A 1 83 ? -4.854 -1.431 -5.738 1.00 97.94 83 LYS A CA 1
ATOM 681 C C . LYS A 1 83 ? -4.427 -0.027 -6.133 1.00 97.94 83 LYS A C 1
ATOM 683 O O . LYS A 1 83 ? -5.240 0.769 -6.599 1.00 97.94 83 LYS A O 1
ATOM 688 N N . ILE A 1 84 ? -3.157 0.300 -5.976 1.00 98.06 84 ILE A N 1
ATOM 689 C CA . ILE A 1 84 ? -2.630 1.581 -6.426 1.00 98.06 84 ILE A CA 1
ATOM 690 C C . ILE A 1 84 ? -2.570 1.580 -7.951 1.00 98.06 84 ILE A C 1
ATOM 692 O O . ILE A 1 84 ? -2.049 0.651 -8.551 1.00 98.06 84 ILE A O 1
ATOM 696 N N . ARG A 1 85 ? -3.126 2.617 -8.574 1.00 96.62 85 ARG A N 1
ATOM 697 C CA . ARG A 1 85 ? -3.358 2.718 -10.025 1.00 96.62 85 ARG A CA 1
ATOM 698 C C . ARG A 1 85 ? -2.106 2.586 -10.892 1.00 96.62 85 ARG A C 1
ATOM 700 O O . ARG A 1 85 ? -2.219 2.113 -12.015 1.00 96.62 85 ARG A O 1
ATOM 707 N N . ASP A 1 86 ? -0.957 3.053 -10.418 1.00 95.56 86 ASP A N 1
ATOM 708 C CA . ASP A 1 86 ? 0.250 3.141 -11.236 1.00 95.56 86 ASP A CA 1
ATOM 709 C C . ASP A 1 86 ? 1.538 2.950 -10.410 1.00 95.56 86 ASP A C 1
ATOM 711 O O . ASP A 1 86 ? 1.538 3.191 -9.192 1.00 95.56 86 ASP A O 1
ATOM 715 N N . PRO A 1 87 ? 2.650 2.546 -11.058 1.00 94.69 87 PRO A N 1
ATOM 716 C CA . PRO A 1 87 ? 3.921 2.284 -10.386 1.00 94.69 87 PRO A CA 1
ATOM 717 C C . PRO A 1 87 ? 4.482 3.477 -9.609 1.00 94.69 87 PRO A C 1
ATOM 719 O O . PRO A 1 87 ? 5.053 3.302 -8.530 1.00 94.69 87 PRO A O 1
ATOM 722 N N . ILE A 1 88 ? 4.312 4.695 -10.130 1.00 93.38 88 ILE A N 1
ATOM 723 C CA . ILE A 1 88 ? 4.859 5.915 -9.526 1.00 93.38 88 ILE A CA 1
ATOM 724 C C . ILE A 1 88 ? 4.092 6.236 -8.242 1.00 93.38 88 ILE A C 1
ATOM 726 O O . ILE A 1 88 ? 4.698 6.438 -7.187 1.00 93.38 88 ILE A O 1
ATOM 730 N N . SER A 1 89 ? 2.760 6.209 -8.295 1.00 95.81 89 SER A N 1
ATOM 731 C CA . SER A 1 89 ? 1.896 6.339 -7.123 1.00 95.81 89 SER A CA 1
ATOM 732 C C . SER A 1 89 ? 2.235 5.289 -6.067 1.00 95.81 89 SER A C 1
ATOM 734 O O . SER A 1 89 ? 2.312 5.618 -4.883 1.00 95.81 89 SER A O 1
ATOM 736 N N . TYR A 1 90 ? 2.485 4.039 -6.464 1.00 96.19 90 TYR A N 1
ATOM 737 C CA . TYR A 1 90 ? 2.843 2.983 -5.516 1.00 96.19 90 TYR A CA 1
ATOM 738 C C . TYR A 1 90 ? 4.218 3.215 -4.879 1.00 96.19 90 TYR A C 1
ATOM 740 O O . TYR A 1 90 ? 4.386 3.061 -3.665 1.00 96.19 90 TYR A O 1
ATOM 748 N N . TRP A 1 91 ? 5.195 3.682 -5.656 1.00 93.31 91 TRP A N 1
ATOM 749 C CA . TRP A 1 91 ? 6.483 4.108 -5.115 1.00 93.31 91 TRP A CA 1
ATOM 750 C C . TRP A 1 91 ? 6.332 5.251 -4.097 1.00 93.31 91 TRP A C 1
ATOM 752 O O . TRP A 1 91 ? 6.941 5.198 -3.023 1.00 93.31 91 TRP A O 1
ATOM 762 N N . LEU A 1 92 ? 5.472 6.240 -4.376 1.00 94.50 92 LEU A N 1
ATOM 763 C CA . LEU A 1 92 ? 5.154 7.324 -3.439 1.00 94.50 92 LEU A CA 1
ATOM 764 C C . LEU A 1 92 ? 4.512 6.803 -2.147 1.00 94.50 92 LEU A C 1
ATOM 766 O O . LEU A 1 92 ? 4.909 7.242 -1.067 1.00 94.50 92 LEU A O 1
ATOM 770 N N . VAL A 1 93 ? 3.599 5.828 -2.231 1.00 95.31 93 VAL A N 1
ATOM 771 C CA . VAL A 1 93 ? 3.036 5.136 -1.056 1.00 95.31 93 VAL A CA 1
ATOM 772 C C . VAL A 1 93 ? 4.147 4.506 -0.215 1.00 95.31 93 VAL A C 1
ATOM 774 O O . VAL A 1 93 ? 4.261 4.789 0.980 1.00 95.31 93 VAL A O 1
ATOM 777 N N . LYS A 1 94 ? 5.026 3.700 -0.827 1.00 91.88 94 LYS A N 1
ATOM 778 C CA . LYS A 1 94 ? 6.137 3.052 -0.106 1.00 91.88 94 LYS A CA 1
ATOM 779 C C . LYS A 1 94 ? 7.074 4.082 0.522 1.00 91.88 94 LYS A C 1
ATOM 781 O O . LYS A 1 94 ? 7.535 3.879 1.645 1.00 91.88 94 LYS A O 1
ATOM 786 N N . ARG A 1 95 ? 7.359 5.186 -0.173 1.00 91.50 95 ARG A N 1
ATOM 787 C CA . ARG A 1 95 ? 8.181 6.286 0.351 1.00 91.50 95 ARG A CA 1
ATOM 788 C C . ARG A 1 95 ? 7.513 6.978 1.540 1.00 91.50 95 ARG A C 1
ATOM 790 O O . ARG A 1 95 ? 8.196 7.241 2.529 1.00 91.50 95 ARG A O 1
ATOM 797 N N . TYR A 1 96 ? 6.212 7.244 1.457 1.00 92.31 96 TYR A N 1
ATOM 798 C CA . TYR A 1 96 ? 5.429 7.845 2.535 1.00 92.31 96 TYR A CA 1
ATOM 799 C C . TYR A 1 96 ? 5.477 6.977 3.799 1.00 92.31 96 TYR A C 1
ATOM 801 O O . TYR A 1 96 ? 5.926 7.445 4.843 1.00 92.31 96 TYR A O 1
ATOM 809 N N . VAL A 1 97 ? 5.159 5.686 3.682 1.00 90.12 97 VAL A N 1
AT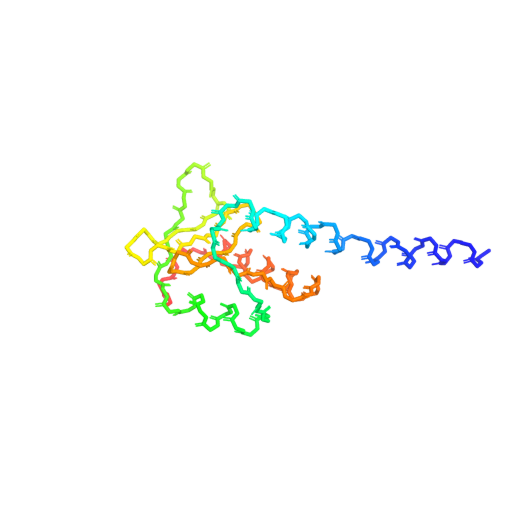OM 810 C CA . VAL A 1 97 ? 5.177 4.753 4.820 1.00 90.12 97 VAL A CA 1
ATOM 811 C C . VAL A 1 97 ? 6.595 4.581 5.395 1.00 90.12 97 VAL A C 1
ATOM 813 O O . VAL A 1 97 ? 6.787 4.612 6.609 1.00 90.12 97 VAL A O 1
ATOM 816 N N . ARG A 1 98 ? 7.638 4.514 4.550 1.00 86.81 98 ARG A N 1
ATOM 817 C CA . ARG A 1 98 ? 9.053 4.524 4.995 1.00 86.81 98 ARG A CA 1
ATOM 818 C C . ARG A 1 98 ? 9.424 5.756 5.816 1.00 86.81 98 ARG A C 1
ATOM 820 O O . ARG A 1 98 ? 10.221 5.631 6.743 1.00 86.81 98 ARG A O 1
ATOM 827 N N . LYS A 1 99 ? 8.881 6.931 5.489 1.00 86.56 99 LYS A N 1
ATOM 828 C CA . LYS A 1 99 ? 9.121 8.149 6.274 1.00 86.56 99 LYS A CA 1
ATOM 829 C C . LYS A 1 99 ? 8.534 8.009 7.681 1.00 86.56 99 LYS A C 1
ATOM 831 O O . LYS A 1 99 ? 9.207 8.373 8.638 1.00 86.56 99 LYS A O 1
ATOM 836 N N . LEU A 1 100 ? 7.353 7.404 7.807 1.00 82.44 100 LEU A N 1
ATOM 837 C CA . LEU A 1 100 ? 6.712 7.137 9.101 1.00 82.44 100 LEU A CA 1
ATOM 838 C C . LEU A 1 100 ? 7.496 6.130 9.960 1.00 82.44 100 LEU A C 1
ATOM 840 O O . LEU A 1 100 ? 7.493 6.243 11.180 1.00 82.44 100 LEU A O 1
ATOM 844 N N . HIS A 1 101 ? 8.226 5.188 9.350 1.00 69.50 101 HIS A N 1
ATOM 845 C CA . HIS A 1 101 ? 9.123 4.285 10.090 1.00 69.50 101 HIS A CA 1
ATOM 846 C C . HIS A 1 101 ? 10.321 4.988 10.728 1.00 69.50 101 HIS A C 1
ATOM 848 O O . HIS A 1 101 ? 10.781 4.558 11.783 1.00 69.50 101 HIS A O 1
ATOM 854 N N . LYS A 1 102 ? 10.852 6.025 10.068 1.00 63.91 102 LYS A N 1
ATOM 855 C CA . LYS A 1 102 ? 12.015 6.782 10.555 1.00 63.91 102 LYS A CA 1
ATOM 856 C C . LYS A 1 102 ? 11.655 7.788 11.643 1.00 63.91 102 LYS A C 1
ATOM 858 O O . LYS A 1 102 ? 12.551 8.293 12.30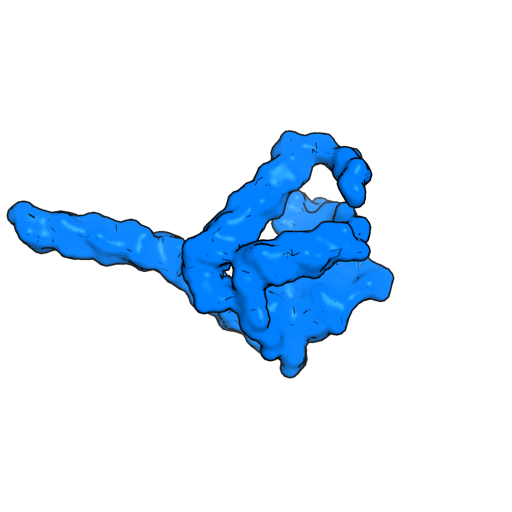8 1.00 63.91 102 LYS A O 1
ATOM 863 N N . LEU A 1 103 ? 10.371 8.092 11.807 1.00 52.94 103 LEU A N 1
ATOM 864 C CA . LEU A 1 103 ? 9.899 8.927 12.895 1.00 52.94 103 LEU A CA 1
ATOM 865 C C . LEU A 1 103 ? 9.664 8.030 14.127 1.00 52.94 103 LEU A C 1
ATOM 867 O O . LEU A 1 103 ? 9.125 6.921 13.974 1.00 52.94 103 LEU A O 1
ATOM 871 N N . PRO A 1 104 ? 10.053 8.465 15.346 1.00 43.81 104 PRO A N 1
ATOM 872 C CA . PRO A 1 104 ? 9.507 7.865 16.562 1.00 43.81 10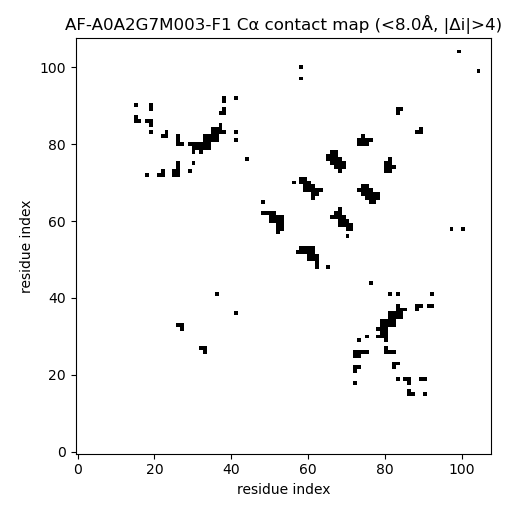4 PRO A CA 1
ATOM 873 C C . PRO A 1 104 ? 7.979 7.889 16.443 1.00 43.81 104 PRO A C 1
ATOM 875 O O . PRO A 1 104 ? 7.440 8.704 15.699 1.00 43.81 104 PRO A O 1
ATOM 878 N N . SER A 1 105 ? 7.274 6.952 17.073 1.00 44.28 105 SER A N 1
ATOM 879 C CA . SER A 1 105 ? 5.811 6.870 17.012 1.00 44.28 105 SER A CA 1
ATOM 880 C C . SER A 1 105 ? 5.177 8.148 17.570 1.00 44.28 105 SER A C 1
ATOM 882 O O . SER A 1 105 ? 4.850 8.226 18.749 1.00 44.28 105 SER A O 1
ATOM 884 N N . VAL A 1 106 ? 5.055 9.168 16.728 1.00 39.97 106 VAL A N 1
ATOM 885 C CA . VAL A 1 106 ? 4.326 10.396 17.003 1.00 39.97 106 VAL A CA 1
ATOM 886 C C . VAL A 1 106 ? 2.889 10.103 16.606 1.00 39.97 106 VAL A C 1
ATOM 888 O O . VAL A 1 106 ? 2.633 9.717 15.464 1.00 39.97 106 VAL A O 1
ATOM 891 N N . LYS A 1 107 ? 1.981 10.215 17.576 1.00 37.44 107 LYS A N 1
ATOM 892 C CA . LYS A 1 107 ? 0.541 10.253 17.327 1.00 37.44 107 LYS A CA 1
ATOM 893 C C . LYS A 1 107 ? 0.275 11.412 16.356 1.00 37.44 107 LYS A C 1
ATOM 895 O O . LYS A 1 107 ? 0.653 12.538 16.671 1.00 37.44 107 LYS A O 1
ATOM 900 N N . TRP A 1 108 ? -0.287 11.113 15.188 1.00 43.44 108 TRP A N 1
ATOM 901 C CA . TRP A 1 108 ? -0.791 12.094 14.224 1.00 43.44 108 TRP A CA 1
ATOM 902 C C . TRP A 1 108 ? -2.304 11.997 14.193 1.00 43.44 108 TRP A C 1
ATOM 904 O O . TRP A 1 108 ? -2.779 10.840 14.168 1.00 43.44 108 TRP A O 1
#

pLDDT: mean 88.79, std 12.63, range [37.44, 98.06]

Mean predicted aligned error: 5.5 Å

Foldseek 3Di:
DVVVVVVVVVVVQVVLVVLLVVLVVVQVVQAPAEDEDFLVRLVVQVVVDDWDADPVANLWTDDVVQRFIDPSNWGDGSRYTYRYPDSVRSVVVSVVSVVCSPDDPDDD

Secondary structure (DSSP, 8-state):
-HHHHHHHHHHHHHHHHHHHHHHHHHHHHH-SSEEEE-HHHHHHHHTTS--EEPSS-TT-EEETTTTEEEETTEEEETTEEEEESSHHHHHHHHHHHHHHHHS-----